Protein AF-A0A2N9LRW4-F1 (afdb_monomer)

Secondary structure (DSSP, 8-state):
-------S--HHHHHHHHHHHHHTT--HHHHHHHHHHHHHHHHHHHHHHHHHS----------------------------

Solvent-accessible surface area (backbone atoms only — not comparable to full-atom values): 5427 Å² total; per-residue (Å²): 129,86,90,80,85,86,75,90,72,52,69,66,59,54,50,52,48,48,52,52,9,57,77,68,75,46,54,56,67,57,39,53,51,52,52,55,50,52,53,49,50,51,50,50,52,51,52,50,49,55,66,74,48,67,74,75,74,75,89,73,80,75,88,74,76,78,72,78,79,80,79,80,84,79,85,76,84,81,84,89,134

Mean predicted aligned error: 16.61 Å

Radius of gyration: 30.09 Å; Cα contacts (8 Å, |Δi|>4): 15; chains: 1; bounding box: 42×81×65 Å

Sequence (81 aa):
MPDLTIRNVSKDVHKLLLESAKVHNRSLNKEIVSILTSEADLTVRGLEFARTFPMQRRIGGGARKRSRIPRRKILLGRTGI

pLDDT: mean 74.12, std 18.42, range [45.31, 97.19]

Structure (mmCIF, N/CA/C/O backbone):
data_AF-A0A2N9LRW4-F1
#
_entry.id   AF-A0A2N9LRW4-F1
#
loop_
_atom_site.group_PDB
_atom_site.id
_atom_site.type_symbol
_atom_site.label_atom_id
_atom_site.label_alt_id
_atom_site.label_comp_id
_atom_site.label_asym_id
_atom_site.label_entity_id
_atom_site.label_seq_id
_atom_site.pdbx_PDB_ins_code
_atom_site.Cartn_x
_atom_site.Cartn_y
_atom_site.Cartn_z
_atom_site.occupancy
_atom_site.B_iso_or_equiv
_atom_site.auth_seq_id
_atom_site.auth_comp_id
_atom_site.auth_asym_id
_atom_site.auth_atom_id
_atom_site.pdbx_PDB_model_num
ATOM 1 N N . MET A 1 1 ? 3.204 16.013 -4.798 1.00 59.25 1 MET A N 1
ATOM 2 C CA . MET A 1 1 ? 3.096 14.728 -5.522 1.00 59.25 1 MET A CA 1
ATOM 3 C C . MET A 1 1 ? 2.050 14.905 -6.603 1.00 59.25 1 MET A C 1
ATOM 5 O O . MET A 1 1 ? 1.100 15.624 -6.323 1.00 59.25 1 MET A O 1
ATOM 9 N N . PRO A 1 2 ? 2.216 14.328 -7.803 1.00 75.06 2 PRO A N 1
ATOM 10 C CA . PRO A 1 2 ? 1.109 14.256 -8.750 1.00 75.06 2 PRO A CA 1
ATOM 11 C C . PRO A 1 2 ? -0.055 13.492 -8.109 1.00 75.06 2 PRO A C 1
ATOM 13 O O . PRO A 1 2 ? 0.169 12.499 -7.411 1.00 75.06 2 PRO A O 1
ATOM 16 N N . ASP A 1 3 ? -1.278 13.963 -8.330 1.00 82.38 3 ASP A N 1
ATOM 17 C CA . ASP A 1 3 ? -2.472 13.304 -7.813 1.00 82.38 3 ASP A CA 1
ATOM 18 C C . ASP A 1 3 ? -2.730 12.017 -8.603 1.00 82.38 3 ASP A C 1
ATOM 20 O O . ASP A 1 3 ? -2.985 12.041 -9.808 1.00 82.38 3 ASP A O 1
ATOM 24 N N . LEU A 1 4 ? -2.647 10.873 -7.920 1.00 84.00 4 LEU A N 1
ATOM 25 C CA . LEU A 1 4 ? -2.898 9.553 -8.494 1.00 84.00 4 LEU A CA 1
ATOM 26 C C . LEU A 1 4 ? -4.204 8.995 -7.931 1.00 84.00 4 LEU A C 1
ATOM 28 O O . LEU A 1 4 ? -4.341 8.796 -6.727 1.00 84.00 4 LEU A O 1
ATOM 32 N N . THR A 1 5 ? -5.154 8.696 -8.814 1.00 89.69 5 THR A N 1
ATOM 33 C CA . THR A 1 5 ? -6.391 8.001 -8.439 1.00 89.69 5 THR A CA 1
ATOM 34 C C . THR A 1 5 ? -6.328 6.558 -8.916 1.00 89.69 5 THR A C 1
ATOM 36 O O . THR A 1 5 ? -6.328 6.301 -10.119 1.00 89.69 5 THR A O 1
ATOM 39 N N . ILE A 1 6 ? -6.322 5.610 -7.979 1.00 87.38 6 ILE A N 1
ATOM 40 C CA . ILE A 1 6 ? -6.373 4.178 -8.288 1.00 87.38 6 ILE A CA 1
ATOM 41 C C . ILE A 1 6 ? -7.836 3.738 -8.256 1.00 87.38 6 ILE A C 1
ATOM 43 O O . ILE A 1 6 ? -8.510 3.845 -7.233 1.00 87.38 6 ILE A O 1
ATOM 47 N N . ARG A 1 7 ? -8.345 3.268 -9.396 1.00 92.56 7 ARG A N 1
ATOM 48 C CA . ARG A 1 7 ? -9.724 2.780 -9.535 1.00 92.56 7 ARG A CA 1
ATOM 49 C C . ARG A 1 7 ? -9.757 1.2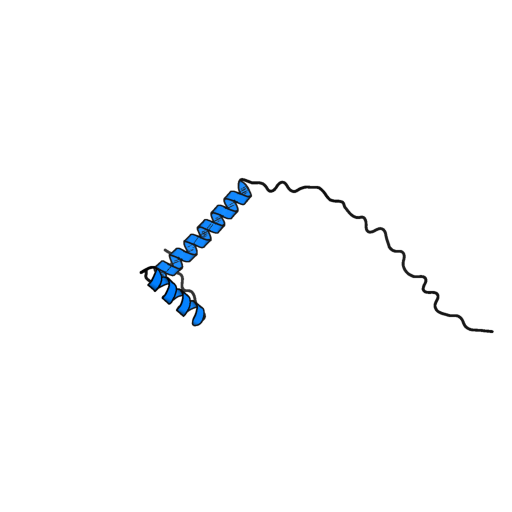56 -9.481 1.00 92.56 7 ARG A C 1
ATOM 51 O O . ARG A 1 7 ? -8.748 0.606 -9.728 1.00 92.56 7 ARG A O 1
ATOM 58 N N . ASN A 1 8 ? -10.935 0.700 -9.201 1.00 94.00 8 ASN A N 1
ATOM 59 C CA . ASN A 1 8 ? -11.193 -0.746 -9.204 1.00 94.00 8 ASN A CA 1
ATOM 60 C C . ASN A 1 8 ? -10.316 -1.549 -8.225 1.00 94.00 8 ASN A C 1
ATOM 62 O O . ASN A 1 8 ? -9.947 -2.689 -8.498 1.00 94.00 8 ASN A O 1
ATOM 66 N N . VAL A 1 9 ? -9.996 -0.968 -7.068 1.00 90.31 9 VAL A N 1
ATOM 67 C CA . VAL A 1 9 ? -9.318 -1.695 -5.989 1.00 90.31 9 VAL A CA 1
ATOM 68 C C . VAL A 1 9 ? -10.300 -2.691 -5.376 1.00 90.31 9 VAL A C 1
ATOM 70 O O . VAL A 1 9 ? -11.407 -2.317 -4.983 1.00 90.31 9 VAL A O 1
ATOM 73 N N . SER A 1 10 ? -9.901 -3.962 -5.293 1.00 96.19 10 SER A N 1
ATOM 74 C CA . SER A 1 10 ? -10.704 -4.983 -4.613 1.00 96.19 10 SER A CA 1
ATOM 75 C C . SER A 1 10 ? -10.949 -4.594 -3.152 1.00 96.19 10 SER A C 1
ATOM 77 O O . SER A 1 10 ? -10.065 -4.050 -2.485 1.00 96.19 10 SER A O 1
ATOM 79 N N . LYS A 1 11 ? -12.139 -4.914 -2.633 1.00 95.62 11 LYS A N 1
ATOM 80 C CA . LYS A 1 11 ? -12.513 -4.633 -1.238 1.00 95.62 11 LYS A CA 1
ATOM 81 C C . LYS A 1 11 ? -11.534 -5.261 -0.246 1.00 95.62 11 LYS A C 1
ATOM 83 O O . LYS A 1 11 ? -11.207 -4.628 0.755 1.00 95.62 11 LYS A O 1
ATOM 88 N N . ASP A 1 12 ? -11.032 -6.454 -0.552 1.00 96.00 12 ASP A N 1
ATOM 89 C CA . ASP A 1 12 ? -10.096 -7.175 0.315 1.00 96.00 12 ASP A CA 1
ATOM 90 C C . ASP A 1 12 ? -8.740 -6.469 0.382 1.00 96.00 12 ASP A C 1
ATOM 92 O O . ASP A 1 12 ? -8.198 -6.254 1.463 1.00 96.00 12 ASP A O 1
ATOM 96 N N . VAL A 1 13 ? -8.235 -6.013 -0.769 1.00 93.19 13 VAL A N 1
ATOM 97 C CA . VAL A 1 13 ? -6.987 -5.239 -0.853 1.00 93.19 13 VAL A CA 1
ATOM 98 C C . VAL A 1 13 ? -7.132 -3.915 -0.108 1.00 93.19 13 VAL A C 1
ATOM 100 O O . VAL A 1 13 ? -6.256 -3.538 0.666 1.00 93.19 13 VAL A O 1
ATOM 103 N N . HIS A 1 14 ? -8.262 -3.227 -0.276 1.00 95.06 14 HIS A N 1
ATOM 104 C CA . HIS A 1 14 ? -8.536 -1.993 0.456 1.00 95.06 14 HIS A CA 1
ATOM 105 C C . HIS A 1 14 ? -8.579 -2.217 1.978 1.00 95.06 14 HIS A C 1
ATOM 107 O O . HIS A 1 14 ? -8.039 -1.411 2.736 1.00 95.06 14 HIS A O 1
ATOM 113 N N . LYS A 1 15 ? -9.180 -3.323 2.436 1.00 97.12 15 LYS A N 1
ATOM 114 C CA . LYS A 1 15 ? -9.223 -3.687 3.858 1.00 97.12 15 LYS A CA 1
ATOM 115 C C . LYS A 1 15 ? -7.825 -3.964 4.414 1.00 97.12 15 LYS A C 1
ATOM 117 O O . LYS A 1 15 ? -7.484 -3.415 5.458 1.00 97.12 15 LYS A O 1
ATOM 122 N N . LEU A 1 16 ? -7.011 -4.737 3.697 1.00 96.12 16 LEU A N 1
ATOM 123 C CA . LEU A 1 16 ? -5.623 -5.017 4.079 1.00 96.12 16 LEU A CA 1
ATOM 124 C C . LEU A 1 16 ? -4.790 -3.733 4.187 1.00 96.12 16 LEU A C 1
ATOM 126 O O . LEU A 1 16 ? -4.067 -3.548 5.163 1.00 96.12 16 LEU A O 1
ATOM 130 N N . LEU A 1 17 ? -4.932 -2.809 3.232 1.00 94.94 17 LEU A N 1
ATOM 131 C CA . LEU A 1 17 ? -4.228 -1.524 3.272 1.00 94.94 17 LEU A CA 1
ATOM 132 C C . LEU A 1 17 ? -4.665 -0.658 4.462 1.00 94.94 17 LEU A C 1
ATOM 134 O O . LEU A 1 17 ? -3.829 -0.009 5.088 1.00 94.94 17 LEU A O 1
ATOM 138 N N . LEU A 1 18 ? -5.956 -0.663 4.808 1.00 96.38 18 LEU A N 1
ATOM 139 C CA . LEU A 1 18 ? -6.454 0.028 6.001 1.00 96.38 18 LEU A CA 1
ATOM 140 C C . LEU A 1 18 ? -5.908 -0.577 7.298 1.00 96.38 18 LEU A C 1
ATOM 142 O O . LEU A 1 18 ? -5.589 0.166 8.225 1.00 96.38 18 LEU A O 1
ATOM 146 N N . GLU A 1 19 ? -5.816 -1.903 7.384 1.00 97.06 19 GLU A N 1
ATOM 147 C CA . GLU A 1 19 ? -5.229 -2.586 8.539 1.00 97.06 19 GLU A CA 1
ATOM 148 C C . GLU A 1 19 ? -3.735 -2.261 8.663 1.00 97.06 19 GLU A C 1
ATOM 150 O O . GLU A 1 19 ? -3.299 -1.845 9.737 1.00 97.06 19 GLU A O 1
ATOM 155 N N . SER A 1 20 ? -2.986 -2.317 7.558 1.00 95.81 20 SER A N 1
ATOM 156 C CA . SER A 1 20 ? -1.571 -1.920 7.513 1.00 95.81 20 SER A CA 1
ATOM 157 C C . SER A 1 20 ? -1.365 -0.470 7.967 1.00 95.81 20 SER A C 1
ATOM 159 O O . SER A 1 20 ? -0.545 -0.191 8.841 1.00 95.81 20 SER A O 1
ATOM 161 N N . ALA A 1 21 ? -2.182 0.459 7.460 1.00 96.62 21 ALA A N 1
ATOM 162 C CA . ALA A 1 21 ? -2.110 1.870 7.834 1.00 96.62 21 ALA A CA 1
ATOM 163 C C . ALA A 1 21 ? -2.347 2.100 9.339 1.00 96.62 21 ALA A C 1
ATOM 165 O O . ALA A 1 21 ? -1.683 2.946 9.946 1.00 96.62 21 ALA A O 1
ATOM 166 N N . LYS A 1 22 ? -3.254 1.329 9.961 1.00 96.56 22 LYS A N 1
ATOM 167 C CA . LYS A 1 22 ? -3.484 1.372 11.416 1.00 96.56 22 LYS A CA 1
ATOM 168 C C . LYS A 1 22 ? -2.277 0.865 12.195 1.00 96.56 22 LYS A C 1
ATOM 170 O O . LYS A 1 22 ? -1.872 1.524 13.147 1.00 96.56 22 LYS A O 1
ATOM 175 N N . VAL A 1 23 ? -1.692 -0.261 11.785 1.00 97.19 23 VAL A N 1
ATOM 176 C CA . VAL A 1 23 ? -0.499 -0.834 12.435 1.00 97.19 23 VAL A CA 1
ATOM 177 C C . VAL A 1 23 ? 0.655 0.171 12.436 1.00 97.19 23 VAL A C 1
ATOM 179 O O . VAL A 1 23 ? 1.340 0.328 13.445 1.00 97.19 23 VAL A O 1
ATOM 182 N N . HIS A 1 24 ? 0.827 0.916 11.344 1.00 94.94 24 HIS A N 1
ATOM 183 C CA . HIS A 1 24 ? 1.887 1.916 11.218 1.00 94.94 24 HIS A CA 1
ATOM 184 C C . HIS A 1 24 ? 1.516 3.318 11.728 1.00 94.94 24 HIS A C 1
ATOM 186 O O . HIS A 1 24 ? 2.334 4.232 11.601 1.00 94.94 24 HIS A O 1
ATOM 192 N N . ASN A 1 25 ? 0.324 3.512 12.311 1.00 96.00 25 ASN A N 1
ATOM 193 C CA . ASN A 1 25 ? -0.189 4.810 12.778 1.00 96.00 25 ASN A CA 1
ATOM 194 C C . ASN A 1 25 ? -0.103 5.921 11.711 1.00 96.00 25 ASN A C 1
ATOM 196 O O . ASN A 1 25 ? 0.338 7.044 11.972 1.00 96.00 25 ASN A O 1
ATOM 200 N N . ARG A 1 26 ? -0.504 5.607 10.476 1.00 95.06 26 ARG A N 1
ATOM 201 C CA . ARG A 1 26 ? -0.456 6.525 9.327 1.00 95.06 26 ARG A CA 1
ATOM 202 C C . ARG A 1 26 ? -1.811 6.602 8.633 1.00 95.06 26 ARG A C 1
ATOM 204 O O . ARG A 1 26 ? -2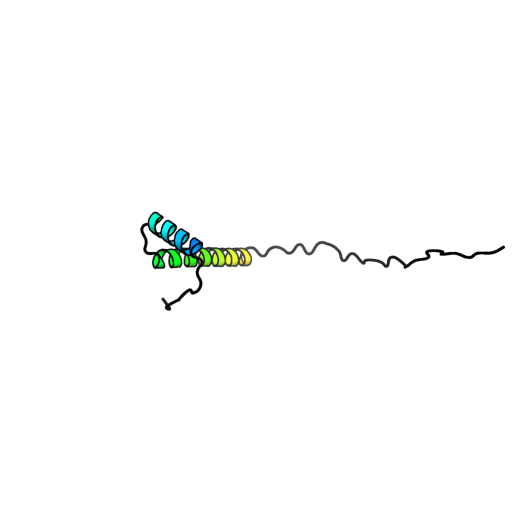.677 5.752 8.802 1.00 95.06 26 ARG A O 1
ATOM 211 N N . SER A 1 27 ? -1.999 7.644 7.823 1.00 96.31 27 SER A N 1
ATOM 212 C CA . SER A 1 27 ? -3.145 7.696 6.915 1.00 96.31 27 SER A CA 1
ATOM 213 C C . SER A 1 27 ? -2.963 6.699 5.771 1.00 96.31 27 SER A C 1
ATOM 215 O O . SER A 1 27 ? -1.836 6.431 5.355 1.00 96.31 27 SER A O 1
ATOM 217 N N . LEU A 1 28 ? -4.073 6.207 5.215 1.00 93.81 28 LEU A N 1
ATOM 218 C CA . LEU A 1 28 ? -4.066 5.266 4.089 1.00 93.81 28 LEU A CA 1
ATOM 219 C C . LEU A 1 28 ? -3.206 5.766 2.916 1.00 93.81 28 LEU A C 1
ATOM 221 O O . LEU A 1 28 ? -2.393 5.023 2.380 1.00 93.81 28 LEU A O 1
ATOM 225 N N . ASN A 1 29 ? -3.316 7.052 2.568 1.00 93.12 29 ASN A N 1
ATOM 226 C CA . ASN A 1 29 ? -2.509 7.643 1.497 1.00 93.12 29 ASN A CA 1
ATOM 227 C C . ASN A 1 29 ? -1.009 7.618 1.822 1.00 93.12 29 ASN A C 1
ATOM 229 O O . ASN A 1 29 ? -0.205 7.299 0.952 1.00 93.12 29 ASN A O 1
ATOM 233 N N . LYS A 1 30 ? -0.618 7.925 3.067 1.00 93.19 30 LYS A N 1
ATOM 234 C CA . LYS A 1 30 ? 0.793 7.861 3.487 1.00 93.19 30 LYS A CA 1
ATOM 235 C C . LYS A 1 30 ? 1.322 6.431 3.465 1.00 93.19 30 LYS A C 1
ATOM 237 O O . LYS A 1 30 ? 2.479 6.226 3.118 1.00 93.19 30 LYS A O 1
ATOM 242 N N . GLU A 1 31 ? 0.481 5.466 3.813 1.00 94.00 31 GLU A N 1
ATOM 243 C CA . GLU A 1 31 ? 0.829 4.050 3.764 1.00 94.00 31 GLU A CA 1
ATOM 244 C C . GLU A 1 31 ? 1.067 3.575 2.327 1.00 94.00 31 GLU A C 1
ATOM 246 O O . GLU A 1 31 ? 2.118 3.011 2.032 1.00 94.00 31 GLU A O 1
ATOM 251 N N . ILE A 1 32 ? 0.150 3.892 1.407 1.00 92.56 32 ILE A N 1
ATOM 252 C CA . ILE A 1 32 ? 0.290 3.562 -0.019 1.00 92.56 32 ILE A CA 1
ATOM 253 C C . ILE A 1 32 ? 1.573 4.172 -0.590 1.00 92.56 32 ILE A C 1
ATOM 255 O O . ILE A 1 32 ? 2.333 3.485 -1.269 1.00 92.56 32 ILE A O 1
ATOM 259 N N . VAL A 1 33 ? 1.850 5.443 -0.283 1.00 91.75 33 VAL A N 1
ATOM 260 C CA . VAL A 1 33 ? 3.090 6.099 -0.720 1.00 91.75 33 VAL A CA 1
ATOM 261 C C . VAL A 1 33 ? 4.314 5.383 -0.150 1.00 91.75 33 VAL A C 1
ATOM 263 O O . VAL A 1 33 ? 5.238 5.106 -0.904 1.00 91.75 33 VAL A O 1
ATOM 266 N N . SER A 1 34 ? 4.302 5.025 1.138 1.00 91.56 34 SER A N 1
ATOM 267 C CA . SER A 1 34 ? 5.405 4.306 1.789 1.00 91.56 34 SER A CA 1
ATOM 268 C C . SER A 1 34 ? 5.707 2.970 1.101 1.00 91.56 34 SER A C 1
ATOM 270 O O . SER A 1 34 ? 6.876 2.657 0.855 1.00 91.56 34 SER A O 1
ATOM 272 N N . ILE A 1 35 ? 4.669 2.199 0.766 1.00 90.50 35 ILE A N 1
ATOM 273 C CA . ILE A 1 35 ? 4.799 0.916 0.063 1.00 90.50 35 ILE A CA 1
ATOM 274 C C . ILE A 1 35 ? 5.408 1.139 -1.324 1.00 90.50 35 ILE A C 1
ATOM 276 O O . ILE A 1 35 ? 6.436 0.542 -1.639 1.00 90.50 35 ILE A O 1
ATOM 280 N N . LEU A 1 36 ? 4.846 2.064 -2.109 1.00 88.81 36 LEU A N 1
ATOM 281 C CA . LEU A 1 36 ? 5.337 2.367 -3.458 1.00 88.81 36 LEU A CA 1
ATOM 282 C C . LEU A 1 36 ? 6.792 2.857 -3.453 1.00 88.81 36 LEU A C 1
ATOM 284 O O . LEU A 1 36 ? 7.575 2.465 -4.315 1.00 88.81 36 LEU A O 1
ATOM 288 N N . THR A 1 37 ? 7.181 3.679 -2.474 1.00 88.44 37 THR A N 1
ATOM 289 C CA . THR A 1 37 ? 8.578 4.120 -2.330 1.00 88.44 37 THR A CA 1
ATOM 290 C C . THR A 1 37 ? 9.509 2.973 -1.951 1.00 88.44 37 THR A C 1
ATOM 292 O O . THR A 1 37 ? 10.599 2.873 -2.502 1.00 88.44 37 THR A O 1
ATOM 295 N N . SER A 1 38 ? 9.067 2.065 -1.077 1.00 87.19 38 SER A N 1
ATOM 296 C CA . SER A 1 38 ? 9.880 0.917 -0.659 1.00 87.19 38 SER A CA 1
ATOM 297 C C . SER A 1 38 ? 10.115 -0.055 -1.820 1.00 87.19 38 SER A C 1
ATOM 299 O O . SER A 1 38 ? 11.227 -0.547 -2.004 1.00 87.19 38 SER A O 1
ATOM 301 N N . GLU A 1 39 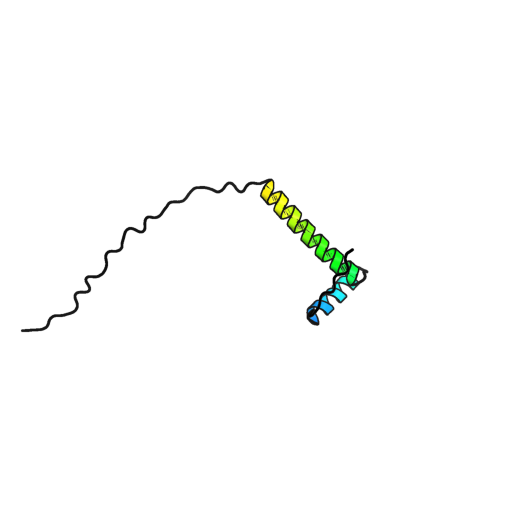? 9.093 -0.303 -2.642 1.00 81.88 39 GLU A N 1
ATOM 302 C CA . GLU A 1 39 ? 9.226 -1.117 -3.856 1.00 81.88 39 GLU A CA 1
ATOM 303 C C . GLU A 1 39 ? 10.125 -0.451 -4.904 1.00 81.88 39 GLU A C 1
ATOM 305 O O . GLU A 1 39 ? 10.961 -1.122 -5.519 1.00 81.88 39 GLU A O 1
ATOM 310 N N . ALA A 1 40 ? 9.999 0.867 -5.087 1.00 79.94 40 ALA A N 1
ATOM 311 C CA . ALA A 1 40 ? 10.868 1.622 -5.983 1.00 79.94 40 ALA A CA 1
ATOM 312 C C . ALA A 1 40 ? 12.336 1.523 -5.543 1.00 79.94 40 ALA A C 1
ATOM 314 O O . ALA A 1 40 ? 13.195 1.209 -6.366 1.00 79.94 40 ALA A O 1
ATOM 315 N N . ASP A 1 41 ? 12.616 1.683 -4.249 1.00 78.50 41 ASP A N 1
ATOM 316 C CA . ASP A 1 41 ? 13.967 1.577 -3.695 1.00 78.50 41 ASP A CA 1
ATOM 317 C C . ASP A 1 41 ? 14.553 0.172 -3.859 1.00 78.50 41 ASP A C 1
ATOM 319 O O . ASP A 1 41 ? 15.719 0.023 -4.228 1.00 78.50 41 ASP A O 1
ATOM 323 N N . LEU A 1 42 ? 13.756 -0.878 -3.638 1.00 73.50 42 LEU A N 1
ATOM 324 C CA . LEU A 1 42 ? 14.185 -2.259 -3.881 1.00 73.50 42 LEU A CA 1
ATOM 325 C C . LEU A 1 42 ? 14.489 -2.506 -5.361 1.00 73.50 42 LEU A C 1
ATOM 327 O O . LEU A 1 42 ? 15.475 -3.168 -5.688 1.00 73.50 42 LEU A O 1
ATOM 331 N N . THR A 1 43 ? 13.680 -1.943 -6.257 1.00 75.44 43 THR A N 1
ATOM 332 C CA . THR A 1 43 ? 13.882 -2.062 -7.706 1.00 75.44 43 THR A CA 1
ATOM 333 C C . THR A 1 43 ? 15.149 -1.332 -8.143 1.00 75.44 43 THR A C 1
ATOM 335 O O . THR A 1 43 ? 15.953 -1.887 -8.893 1.00 75.44 43 THR A O 1
ATOM 338 N N . VAL A 1 44 ? 15.375 -0.117 -7.635 1.00 71.75 44 VAL A N 1
ATOM 339 C CA . VAL A 1 44 ? 16.593 0.662 -7.895 1.00 71.75 44 VAL A CA 1
ATOM 340 C C . VAL A 1 44 ? 17.818 -0.074 -7.363 1.00 71.75 44 VAL A C 1
ATOM 342 O O . VAL A 1 44 ? 18.759 -0.289 -8.121 1.00 71.75 44 VAL A O 1
ATOM 345 N N . ARG A 1 45 ? 17.785 -0.570 -6.120 1.00 67.12 45 ARG A N 1
ATOM 346 C CA . ARG A 1 45 ? 18.882 -1.365 -5.542 1.00 67.12 45 ARG A CA 1
ATOM 347 C C . ARG A 1 45 ? 19.149 -2.647 -6.327 1.00 67.12 45 ARG A C 1
ATOM 349 O O . ARG A 1 45 ? 20.305 -2.996 -6.543 1.00 67.12 45 ARG A O 1
ATOM 356 N N . GLY A 1 46 ? 18.108 -3.337 -6.791 1.00 66.44 46 GLY A N 1
ATOM 357 C CA . GLY A 1 46 ? 18.244 -4.519 -7.643 1.00 66.44 46 GLY A CA 1
ATOM 358 C C . GLY A 1 46 ? 18.888 -4.199 -8.996 1.00 66.44 46 GLY A C 1
ATOM 359 O O . GLY A 1 46 ? 19.753 -4.940 -9.462 1.00 66.44 46 GLY A O 1
ATOM 360 N N . LEU A 1 47 ? 18.523 -3.068 -9.605 1.00 64.88 47 LEU A N 1
ATOM 361 C CA . LEU A 1 47 ? 19.129 -2.577 -10.846 1.00 64.88 47 LEU A CA 1
ATOM 362 C C . LEU A 1 47 ? 20.583 -2.135 -10.645 1.00 64.88 47 LEU A C 1
ATOM 364 O O . LEU A 1 47 ? 21.431 -2.429 -11.485 1.00 64.88 47 LEU A O 1
ATOM 368 N N . GLU A 1 48 ? 20.892 -1.456 -9.543 1.00 64.75 48 GLU A N 1
ATOM 369 C CA . GLU A 1 48 ? 22.259 -1.080 -9.178 1.00 64.75 48 GLU A CA 1
ATOM 370 C C . GLU A 1 48 ? 23.124 -2.310 -8.910 1.00 64.75 48 GLU A C 1
ATOM 372 O O . GLU A 1 48 ? 24.247 -2.385 -9.409 1.00 64.75 48 GLU A O 1
ATOM 377 N N . PHE A 1 49 ? 22.590 -3.318 -8.219 1.00 57.47 49 PHE A N 1
ATOM 378 C CA . PHE A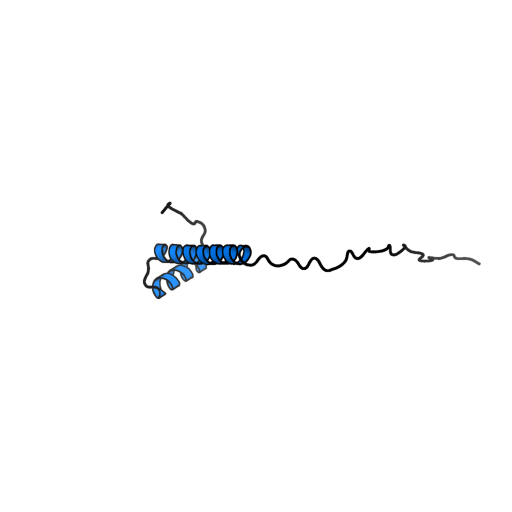 1 49 ? 23.263 -4.597 -8.008 1.00 57.47 49 PHE A CA 1
ATOM 379 C C . PHE A 1 49 ? 23.520 -5.330 -9.335 1.00 57.47 49 PHE A C 1
ATOM 381 O O . PHE A 1 49 ? 24.629 -5.794 -9.586 1.00 57.47 49 PHE A O 1
ATOM 388 N N . ALA A 1 50 ? 22.536 -5.366 -10.240 1.00 57.94 50 ALA A N 1
ATOM 389 C CA . ALA A 1 50 ? 22.694 -5.959 -11.570 1.00 57.94 50 ALA A CA 1
ATOM 390 C C . ALA A 1 50 ? 23.703 -5.205 -12.462 1.00 57.94 50 ALA A C 1
ATOM 392 O O . ALA A 1 50 ? 24.312 -5.804 -13.349 1.00 57.94 50 ALA A O 1
ATOM 393 N N . ARG A 1 51 ? 23.887 -3.897 -12.240 1.00 59.09 51 ARG A N 1
ATOM 394 C CA . ARG A 1 51 ? 24.893 -3.070 -12.932 1.00 59.09 51 ARG A CA 1
ATOM 395 C C . ARG A 1 51 ? 26.294 -3.220 -12.339 1.00 59.09 51 ARG A C 1
ATOM 397 O O . ARG A 1 51 ? 27.264 -3.195 -13.089 1.00 59.09 51 ARG A O 1
ATOM 404 N N . THR A 1 52 ? 26.402 -3.355 -11.019 1.00 59.97 52 THR A N 1
ATOM 405 C CA . THR A 1 52 ? 27.683 -3.466 -10.297 1.00 59.97 52 THR A CA 1
ATOM 406 C C . THR A 1 52 ? 28.264 -4.875 -10.336 1.00 59.97 52 THR A C 1
ATOM 408 O O . THR A 1 52 ? 29.483 -5.028 -10.392 1.00 59.97 52 THR A O 1
ATOM 411 N N . PHE A 1 53 ? 27.419 -5.902 -10.405 1.00 54.38 53 PHE A N 1
ATOM 412 C CA . PHE A 1 53 ? 27.832 -7.281 -10.635 1.00 54.38 53 PHE A CA 1
ATOM 413 C C . PHE A 1 53 ? 27.358 -7.718 -12.019 1.00 54.38 53 PHE A C 1
ATOM 415 O O . PHE A 1 53 ? 26.279 -8.310 -12.132 1.00 54.38 53 PHE A O 1
ATOM 422 N N . PRO A 1 54 ? 28.132 -7.461 -13.095 1.00 57.59 54 PRO A N 1
ATOM 423 C CA . PRO A 1 54 ? 27.827 -8.062 -14.37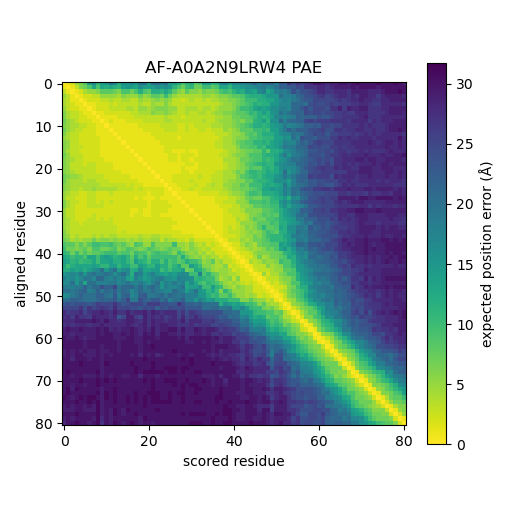8 1.00 57.59 54 PRO A CA 1
ATOM 424 C C . PRO A 1 54 ? 27.885 -9.569 -14.165 1.00 57.59 54 PRO A C 1
ATOM 426 O O . PRO A 1 54 ? 28.955 -10.136 -13.933 1.00 57.59 54 PRO A O 1
ATOM 429 N N . MET A 1 55 ? 26.717 -10.212 -14.188 1.00 54.56 55 MET A N 1
ATOM 430 C CA . MET A 1 55 ? 26.617 -11.659 -14.175 1.00 54.56 55 MET A CA 1
ATOM 431 C C . MET A 1 55 ? 27.518 -12.127 -15.314 1.00 54.56 55 MET A C 1
ATOM 433 O O . MET A 1 55 ? 27.217 -11.870 -16.483 1.00 54.56 55 MET A O 1
ATOM 437 N N . GLN A 1 56 ? 28.673 -12.710 -14.983 1.00 57.66 56 GLN A N 1
ATOM 438 C CA . GLN A 1 56 ? 29.561 -13.279 -15.979 1.00 57.66 56 GLN A CA 1
ATOM 439 C C . GLN A 1 56 ? 28.726 -14.349 -16.664 1.00 57.66 56 GLN A C 1
ATOM 441 O O . GLN A 1 56 ? 28.518 -15.432 -16.115 1.00 57.66 56 GLN A O 1
ATOM 446 N N . ARG A 1 57 ? 28.165 -14.015 -17.834 1.00 54.56 57 ARG A N 1
ATOM 447 C CA . ARG A 1 57 ? 27.571 -14.988 -18.735 1.00 54.56 57 ARG A CA 1
ATOM 448 C C . ARG A 1 57 ? 28.659 -16.030 -18.899 1.00 54.56 57 ARG A C 1
ATOM 450 O O . ARG A 1 57 ? 29.650 -15.779 -19.580 1.00 54.56 57 ARG A O 1
ATOM 457 N N . ARG A 1 58 ? 28.501 -17.184 -18.249 1.00 55.28 58 ARG A N 1
ATOM 458 C CA . ARG A 1 58 ? 29.250 -18.375 -18.616 1.00 55.28 58 ARG A CA 1
ATOM 459 C C . ARG A 1 58 ? 28.814 -18.673 -20.042 1.00 55.28 58 ARG A C 1
ATOM 461 O O . ARG A 1 58 ? 27.805 -19.330 -20.276 1.00 55.28 58 ARG A O 1
ATOM 468 N N . ILE A 1 59 ? 29.542 -18.109 -21.001 1.00 54.38 59 ILE A N 1
ATOM 469 C CA . ILE A 1 59 ? 29.543 -18.551 -22.386 1.00 54.38 59 ILE A CA 1
ATOM 470 C C . ILE A 1 59 ? 30.206 -19.924 -22.325 1.00 54.38 59 ILE A C 1
ATOM 472 O O . ILE A 1 59 ? 31.417 -20.070 -22.430 1.00 54.38 59 ILE A O 1
ATOM 476 N N . GLY A 1 60 ? 29.407 -20.929 -22.004 1.00 52.41 60 GLY A N 1
ATOM 477 C CA . GLY A 1 60 ? 29.872 -22.284 -21.803 1.00 52.41 60 GLY A CA 1
ATOM 478 C C . GLY A 1 60 ? 28.693 -23.220 -21.932 1.00 52.41 60 GLY A C 1
ATOM 479 O O . GLY A 1 60 ? 27.964 -23.423 -20.967 1.00 52.41 60 GLY A O 1
ATOM 480 N N . GLY A 1 61 ? 28.501 -23.785 -23.126 1.00 46.84 61 GLY A N 1
ATOM 481 C CA . GLY A 1 61 ? 27.606 -24.931 -23.260 1.00 46.84 61 GLY A CA 1
ATOM 482 C C . GLY A 1 61 ? 26.946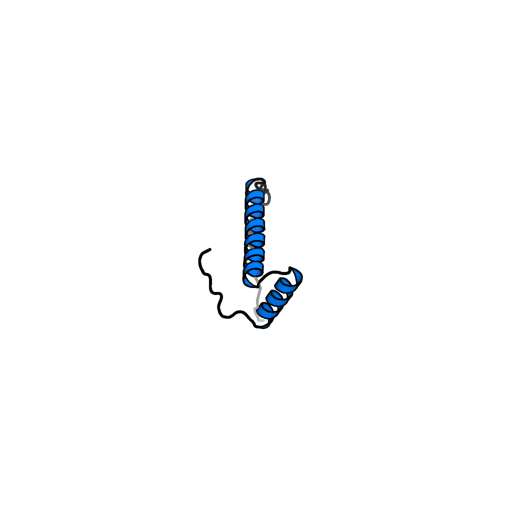 -25.142 -24.613 1.00 46.84 61 GLY A C 1
ATOM 483 O O . GLY A 1 61 ? 25.729 -25.218 -24.673 1.00 46.84 61 GLY A O 1
ATOM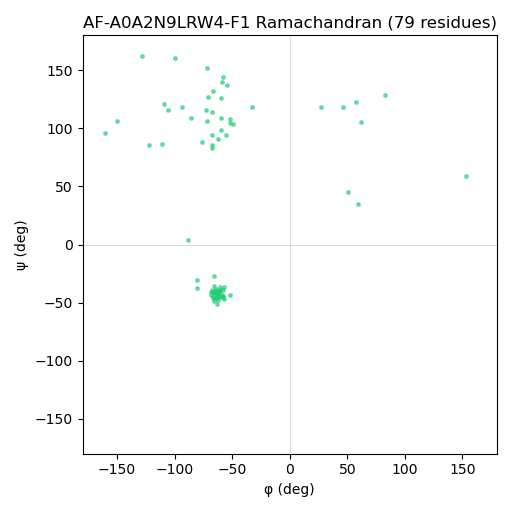 484 N N . GLY A 1 62 ? 27.743 -25.301 -25.671 1.00 52.00 62 GLY A N 1
ATOM 485 C CA . GLY A 1 62 ? 27.472 -26.277 -26.732 1.00 52.00 62 GLY A CA 1
ATOM 486 C C . GLY A 1 62 ? 26.189 -26.121 -27.551 1.00 52.00 62 GLY A C 1
ATOM 487 O O . GLY A 1 62 ? 25.114 -26.590 -27.179 1.00 52.00 62 GLY A O 1
ATOM 488 N N . ALA A 1 63 ? 26.356 -25.653 -28.786 1.00 55.78 63 ALA A N 1
ATOM 489 C CA . ALA A 1 63 ? 25.466 -26.007 -29.880 1.00 55.78 63 ALA A CA 1
ATOM 490 C C . ALA A 1 63 ? 25.404 -27.543 -30.018 1.00 55.78 63 ALA A C 1
ATOM 492 O O . ALA A 1 63 ? 26.230 -28.156 -30.697 1.00 55.78 63 ALA A O 1
ATOM 493 N N . ARG A 1 64 ? 24.419 -28.196 -29.387 1.00 57.88 64 ARG A N 1
ATOM 494 C CA . ARG A 1 64 ? 24.047 -29.563 -29.763 1.00 57.88 64 ARG A CA 1
ATOM 495 C C . ARG A 1 64 ? 23.435 -29.482 -31.153 1.00 57.88 64 ARG A C 1
ATOM 497 O O . ARG A 1 64 ? 22.240 -29.229 -31.302 1.00 57.88 64 ARG A O 1
ATOM 504 N N . LYS A 1 65 ? 24.265 -29.708 -32.176 1.00 54.91 65 LYS A N 1
ATOM 505 C CA . LYS A 1 65 ? 23.798 -30.161 -33.485 1.00 54.91 65 LYS A CA 1
ATOM 506 C C . LYS A 1 65 ? 22.880 -31.355 -33.224 1.00 54.91 65 LYS A C 1
ATOM 508 O O . LYS A 1 65 ? 23.353 -32.443 -32.911 1.00 54.91 65 LYS A O 1
ATOM 513 N N . ARG A 1 66 ? 21.566 -31.151 -33.322 1.00 54.78 66 ARG A N 1
ATOM 514 C CA . ARG A 1 66 ? 20.619 -32.249 -33.516 1.00 54.78 66 ARG A CA 1
ATOM 515 C C . ARG A 1 66 ? 20.91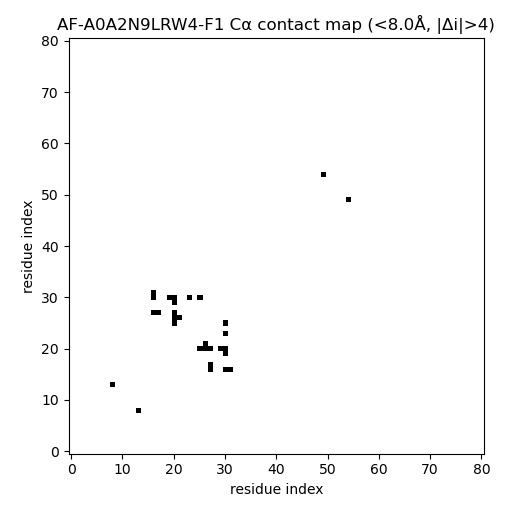1 -32.792 -34.911 1.00 54.78 66 ARG A C 1
ATOM 517 O O . ARG A 1 66 ? 20.349 -32.322 -35.897 1.00 54.78 66 ARG A O 1
ATOM 524 N N . SER A 1 67 ? 21.878 -33.701 -35.010 1.00 55.34 67 SER A N 1
ATOM 525 C CA . SER A 1 67 ? 22.051 -34.508 -36.206 1.00 55.34 67 SER A CA 1
ATOM 526 C C . SER A 1 67 ? 20.754 -35.284 -36.413 1.00 55.34 67 SER A C 1
ATOM 528 O O . SER A 1 67 ? 20.207 -35.896 -35.497 1.00 55.34 67 SER A O 1
ATOM 530 N N . ARG A 1 68 ? 20.220 -35.131 -37.626 1.00 59.44 68 ARG A N 1
ATOM 531 C CA . ARG A 1 68 ? 19.038 -35.795 -38.172 1.00 59.44 68 ARG A CA 1
ATOM 532 C C . ARG A 1 68 ? 18.888 -37.213 -37.627 1.00 59.44 68 ARG A C 1
ATOM 534 O O . ARG A 1 68 ? 19.705 -38.071 -37.936 1.00 59.44 68 ARG A O 1
ATOM 541 N N . ILE A 1 69 ? 17.786 -37.472 -36.933 1.00 62.12 69 ILE A N 1
ATOM 542 C CA . ILE A 1 69 ? 17.202 -38.812 -36.906 1.00 62.12 69 ILE A CA 1
ATOM 543 C C . ILE A 1 69 ? 16.698 -39.056 -38.337 1.00 62.12 69 ILE A C 1
ATOM 545 O O . ILE A 1 69 ? 15.808 -38.319 -38.783 1.00 62.12 69 ILE A O 1
ATOM 549 N N . PRO A 1 70 ? 17.260 -39.999 -39.114 1.00 56.25 70 PRO A N 1
ATOM 550 C CA . PRO A 1 70 ? 16.676 -40.333 -40.396 1.00 56.25 70 PRO A CA 1
ATOM 551 C C . PRO A 1 70 ? 15.317 -40.995 -40.165 1.00 56.25 70 PRO A C 1
ATOM 553 O O . PRO A 1 70 ? 15.133 -41.876 -39.326 1.00 56.25 70 PRO A O 1
ATOM 556 N N . ARG A 1 71 ? 14.345 -40.491 -40.921 1.00 53.81 71 ARG A N 1
ATOM 557 C CA . ARG A 1 71 ? 12.970 -40.968 -41.004 1.00 53.81 71 ARG A CA 1
ATOM 558 C C . ARG A 1 71 ? 12.931 -42.462 -41.344 1.00 53.81 71 ARG A C 1
ATOM 560 O O . ARG A 1 71 ? 13.615 -42.891 -42.263 1.00 53.81 71 ARG A O 1
ATOM 567 N N . ARG A 1 72 ? 12.048 -43.184 -40.645 1.00 48.53 72 ARG A N 1
ATOM 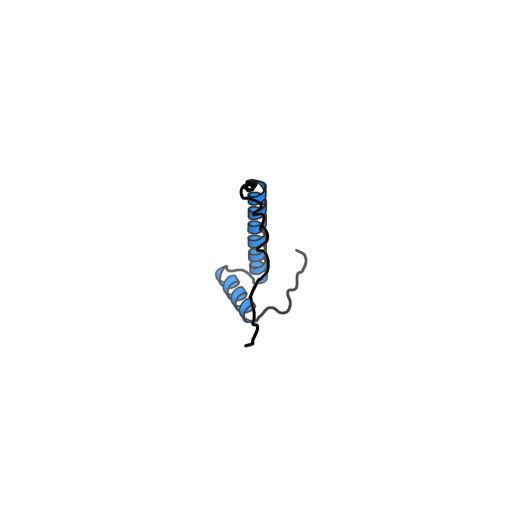568 C CA . ARG A 1 72 ? 11.258 -44.343 -41.104 1.00 48.53 72 ARG A CA 1
ATOM 569 C C . ARG A 1 72 ? 11.859 -45.192 -42.243 1.00 48.53 72 ARG A C 1
ATOM 571 O O . ARG A 1 72 ? 11.789 -44.810 -43.406 1.00 48.53 72 ARG A O 1
ATOM 578 N N . LYS A 1 73 ? 12.110 -46.465 -41.939 1.00 51.47 73 LYS A N 1
ATOM 579 C CA . LYS A 1 73 ? 11.476 -47.552 -42.702 1.00 51.47 73 LYS A CA 1
ATOM 580 C C . LYS A 1 73 ? 10.686 -48.426 -41.732 1.00 51.47 73 LYS A C 1
ATOM 582 O O . LYS A 1 73 ? 11.188 -49.409 -41.210 1.00 51.47 73 LYS A O 1
ATOM 587 N N . ILE A 1 74 ? 9.446 -48.019 -41.468 1.00 58.06 74 ILE A N 1
ATOM 588 C CA . ILE A 1 74 ? 8.421 -48.965 -41.025 1.00 58.06 74 ILE A CA 1
ATOM 589 C C . ILE A 1 74 ? 8.107 -49.779 -42.278 1.00 58.06 74 ILE A C 1
ATOM 591 O O . ILE A 1 74 ? 7.539 -49.241 -43.228 1.00 58.06 74 ILE A O 1
ATOM 595 N N . LEU A 1 75 ? 8.566 -51.026 -42.319 1.00 55.59 75 LEU A N 1
ATOM 596 C CA . LEU A 1 75 ? 8.204 -51.965 -43.371 1.00 55.59 75 LEU A CA 1
ATOM 597 C C . LEU A 1 75 ? 6.776 -52.439 -43.072 1.00 55.59 75 LEU A C 1
ATOM 599 O O . LEU A 1 75 ? 6.567 -53.397 -42.334 1.00 55.59 75 LEU A O 1
ATOM 603 N N . LEU A 1 76 ? 5.787 -51.703 -43.577 1.00 51.56 76 LEU A N 1
ATOM 604 C CA . LEU A 1 76 ? 4.402 -52.155 -43.598 1.00 51.56 76 LEU A CA 1
ATOM 605 C C . LEU A 1 76 ? 4.205 -53.006 -44.864 1.00 51.56 76 LEU A C 1
ATOM 607 O O . LEU A 1 76 ? 4.232 -52.468 -45.966 1.00 51.56 76 LEU A O 1
ATOM 611 N N . GLY A 1 77 ? 4.058 -54.317 -44.658 1.00 50.03 77 GLY A N 1
ATOM 612 C CA . GLY A 1 77 ? 3.220 -55.259 -45.415 1.00 50.03 77 GLY A CA 1
ATOM 613 C C . GLY A 1 77 ? 3.403 -55.436 -46.930 1.00 50.03 77 GLY A C 1
ATOM 614 O O . GLY A 1 77 ? 3.141 -54.521 -47.701 1.00 50.03 77 GLY A O 1
ATOM 615 N N . ARG A 1 78 ? 3.669 -56.685 -47.343 1.00 50.06 78 ARG A N 1
ATOM 616 C CA . ARG A 1 78 ? 3.083 -57.371 -48.523 1.00 50.06 78 ARG A CA 1
ATOM 617 C C . ARG A 1 78 ? 3.044 -58.877 -48.188 1.00 50.06 78 ARG A C 1
ATOM 619 O O . ARG A 1 78 ? 4.093 -59.409 -47.859 1.00 50.06 78 ARG A O 1
ATOM 626 N N . THR A 1 79 ? 1.913 -59.526 -47.890 1.00 49.41 79 THR A N 1
ATOM 627 C CA . THR A 1 79 ? 0.879 -60.119 -48.780 1.00 49.41 79 THR A CA 1
ATOM 628 C C . THR A 1 79 ? 1.401 -60.965 -49.953 1.00 49.41 79 THR A C 1
ATOM 630 O O . THR A 1 79 ? 1.996 -60.392 -50.862 1.00 49.41 79 THR A O 1
ATOM 633 N N . GLY A 1 80 ? 1.025 -62.260 -49.950 1.00 49.12 80 GLY A N 1
ATOM 634 C CA . GLY A 1 80 ? 0.971 -63.225 -51.074 1.00 49.12 80 GLY A CA 1
ATOM 635 C C . GLY A 1 80 ? 2.310 -63.899 -51.401 1.00 49.12 80 GLY A C 1
ATOM 636 O O . GLY A 1 80 ? 3.290 -63.187 -51.575 1.00 49.12 80 GLY A O 1
ATOM 637 N N . ILE A 1 81 ? 2.457 -65.225 -51.508 1.00 45.31 81 ILE A N 1
ATOM 638 C CA . ILE A 1 81 ? 1.555 -66.357 -51.815 1.00 45.31 81 ILE A CA 1
ATOM 639 C C . ILE A 1 81 ? 2.030 -67.569 -51.003 1.00 45.31 81 ILE A C 1
ATOM 641 O O . ILE A 1 81 ? 3.266 -67.700 -50.855 1.00 45.31 81 ILE A O 1
#

Foldseek 3Di:
DPDDDDPDDDPVNVVVLVVVCVVVVHDSVVSVVVVVVVVVVVVVVVVVVCVVDVPPPPPDDDDPPPDDPDDDDPPDDDDDD